Protein AF-A0A0Q8ET65-F1 (afdb_monomer)

Solvent-accessible surface area (backbone atoms only — not comparable to full-atom values): 7989 Å² total; per-residue (Å²): 131,63,70,66,62,54,52,50,52,54,54,52,53,51,48,54,58,52,60,72,66,54,76,88,69,81,66,93,49,72,58,62,52,52,21,48,53,27,39,50,53,16,49,50,34,49,52,47,29,53,54,29,45,76,74,66,40,48,69,67,20,55,25,35,53,39,55,21,50,42,24,40,48,46,17,52,21,46,72,73,52,53,52,73,71,59,50,54,35,38,74,71,68,76,39,79,80,71,55,62,71,57,37,41,59,46,39,64,73,56,78,95,46,73,73,55,53,52,56,54,60,47,39,86,73,52,47,79,80,52,42,50,62,73,33,84,30,74,68,63,75,112

Nearest PDB structures (foldseek):
  8hj5-assembly1_F  TM=4.181E-01  e=8.748E+00  Escherichia coli

Secondary structure (DSSP, 8-state):
--HHHHHHHHHHHHHHHHHHHS-SSPPS-HHHHHHHHHHHHHHHHHHHHHHHHHTT-HHHHHHTHHHHHHHHHHHHHHHHT--HHHHHHHHTTSSPPPPHHHHHHHHTT--S-HHHHHHHHHHHHHGGGS-TTTTT-GGG--

Radius of gyration: 16.17 Å; Cα contacts (8 Å, |Δi|>4): 132; chains: 1; bounding box: 44×31×46 Å

Structure (mmCIF, N/CA/C/O backbone):
data_AF-A0A0Q8ET65-F1
#
_entry.id   AF-A0A0Q8ET65-F1
#
loop_
_atom_site.group_PDB
_atom_site.id
_atom_site.type_symbol
_atom_site.label_atom_id
_atom_site.label_alt_id
_atom_site.label_comp_id
_atom_site.label_asym_id
_atom_site.label_entity_id
_atom_site.label_seq_id
_atom_site.pdbx_PDB_ins_code
_atom_site.Cartn_x
_atom_site.Cartn_y
_atom_site.Cartn_z
_atom_site.occupancy
_atom_site.B_iso_or_equiv
_atom_site.auth_seq_id
_atom_site.auth_comp_id
_atom_site.auth_asym_id
_atom_site.auth_atom_id
_atom_site.pdbx_PDB_model_num
ATOM 1 N N . MET A 1 1 ? 3.976 -16.215 -29.098 1.00 53.78 1 MET A N 1
ATOM 2 C CA . MET A 1 1 ? 3.808 -14.977 -28.307 1.00 53.78 1 MET A CA 1
ATOM 3 C C . MET A 1 1 ? 4.465 -15.233 -26.957 1.00 53.78 1 MET A C 1
ATOM 5 O O . MET A 1 1 ? 4.217 -16.297 -26.404 1.00 53.78 1 MET A O 1
ATOM 9 N N . ASP A 1 2 ? 5.358 -14.358 -26.494 1.00 60.53 2 ASP A N 1
ATOM 10 C CA . ASP A 1 2 ? 6.108 -14.555 -25.242 1.00 60.53 2 ASP A CA 1
ATOM 11 C C . ASP A 1 2 ? 5.141 -14.621 -24.031 1.00 60.53 2 ASP A C 1
ATOM 13 O O . ASP A 1 2 ? 4.324 -13.707 -23.865 1.00 60.53 2 ASP A O 1
ATOM 17 N N . PRO A 1 3 ? 5.187 -15.680 -23.195 1.00 57.81 3 PRO A N 1
ATOM 18 C CA . PRO A 1 3 ? 4.340 -15.816 -22.008 1.00 57.81 3 PRO A CA 1
ATOM 19 C C . PRO A 1 3 ? 4.432 -14.633 -21.034 1.00 57.81 3 PRO A C 1
ATOM 21 O O . PRO A 1 3 ? 3.453 -14.320 -20.354 1.00 57.81 3 PRO A O 1
ATOM 24 N N . SER A 1 4 ? 5.586 -13.965 -20.961 1.00 59.41 4 SER A N 1
ATOM 25 C CA . SER A 1 4 ? 5.804 -12.800 -20.097 1.00 59.41 4 SER A CA 1
ATOM 26 C C . SER A 1 4 ? 5.026 -11.572 -20.586 1.00 59.41 4 SER A C 1
ATOM 28 O O . SER A 1 4 ? 4.361 -10.899 -19.796 1.00 59.41 4 SER A O 1
ATOM 30 N N . ALA A 1 5 ? 4.997 -11.349 -21.902 1.00 60.53 5 ALA A N 1
ATOM 31 C CA . ALA A 1 5 ? 4.254 -10.264 -22.534 1.00 60.53 5 ALA A CA 1
ATOM 32 C C . ALA A 1 5 ? 2.730 -10.429 -22.382 1.00 60.53 5 ALA A C 1
ATOM 34 O O . ALA A 1 5 ? 2.008 -9.445 -22.217 1.00 60.53 5 ALA A O 1
ATOM 35 N N . LEU A 1 6 ? 2.235 -11.672 -22.386 1.00 60.50 6 LEU A N 1
ATOM 36 C CA . LEU A 1 6 ? 0.830 -11.998 -22.102 1.00 60.50 6 LEU A CA 1
ATOM 37 C C . LEU A 1 6 ? 0.442 -11.676 -20.650 1.00 60.50 6 LEU A C 1
ATOM 39 O O . LEU A 1 6 ? -0.600 -11.064 -20.418 1.00 60.50 6 LEU A O 1
ATOM 43 N N . ARG A 1 7 ? 1.300 -12.019 -19.679 1.00 67.69 7 ARG A N 1
ATOM 44 C CA . ARG A 1 7 ? 1.072 -11.711 -18.254 1.00 67.69 7 ARG A CA 1
ATOM 45 C C . ARG A 1 7 ? 1.116 -10.209 -17.967 1.00 67.69 7 ARG A C 1
ATOM 47 O O . ARG A 1 7 ? 0.313 -9.726 -17.174 1.00 67.69 7 ARG A O 1
ATOM 54 N N . GLY A 1 8 ? 1.999 -9.469 -18.640 1.00 65.31 8 GLY A N 1
ATOM 55 C CA . GLY A 1 8 ? 2.066 -8.008 -18.543 1.00 65.31 8 GLY A CA 1
ATOM 56 C C . GLY A 1 8 ? 0.766 -7.331 -18.984 1.00 65.31 8 GLY A C 1
ATOM 57 O O . GLY A 1 8 ? 0.209 -6.532 -18.236 1.00 65.31 8 GLY A O 1
ATOM 58 N N . LYS A 1 9 ? 0.222 -7.717 -20.147 1.00 68.81 9 LYS A N 1
ATOM 59 C CA . LYS A 1 9 ? -1.058 -7.179 -20.646 1.00 68.81 9 LYS A CA 1
ATOM 60 C C . LYS A 1 9 ? -2.227 -7.483 -19.712 1.00 68.81 9 LYS A C 1
ATOM 62 O O . LYS A 1 9 ? -2.979 -6.576 -19.367 1.00 68.81 9 LYS A O 1
ATOM 67 N N . GLN A 1 10 ? -2.331 -8.727 -19.243 1.00 74.00 10 GLN A N 1
ATOM 68 C CA . GLN A 1 10 ? -3.376 -9.134 -18.301 1.00 74.00 10 GLN A CA 1
ATOM 69 C C . GLN A 1 10 ? -3.307 -8.335 -16.987 1.00 74.00 10 GLN A C 1
ATOM 71 O O . GLN A 1 10 ? -4.334 -7.932 -16.442 1.00 74.00 10 GLN A O 1
ATOM 76 N N . SER A 1 11 ? -2.095 -8.068 -16.498 1.00 71.94 11 SER A N 1
ATOM 77 C CA . SER A 1 11 ? -1.846 -7.263 -15.299 1.00 71.94 11 SER A CA 1
ATOM 78 C C . SER A 1 11 ? -2.313 -5.809 -15.460 1.00 71.94 11 SER A C 1
ATOM 80 O O . SER A 1 11 ? -2.940 -5.247 -14.557 1.00 71.94 11 SER A O 1
ATOM 82 N N . THR A 1 12 ? -2.066 -5.198 -16.622 1.00 71.50 12 THR A N 1
ATOM 83 C CA . THR A 1 12 ? -2.540 -3.844 -16.946 1.00 71.50 12 THR A CA 1
ATOM 84 C C . THR A 1 12 ? -4.065 -3.789 -17.073 1.00 71.50 12 THR A C 1
ATOM 86 O O . THR A 1 12 ? -4.699 -2.889 -16.522 1.00 71.50 12 THR A O 1
ATOM 89 N N . GLU A 1 13 ? -4.678 -4.767 -17.742 1.00 74.06 13 GLU A N 1
ATOM 90 C CA . GLU A 1 13 ? -6.138 -4.857 -17.889 1.00 74.06 13 GLU A CA 1
ATOM 91 C C . GLU A 1 13 ? -6.844 -4.987 -16.533 1.00 74.06 13 GLU A C 1
ATOM 93 O O . GLU A 1 13 ? -7.847 -4.312 -16.281 1.00 74.06 13 GLU A O 1
ATOM 98 N N . GLN A 1 14 ? -6.296 -5.797 -15.623 1.00 72.75 14 GLN A N 1
ATOM 99 C CA . GLN A 1 14 ? -6.802 -5.923 -14.255 1.00 72.75 1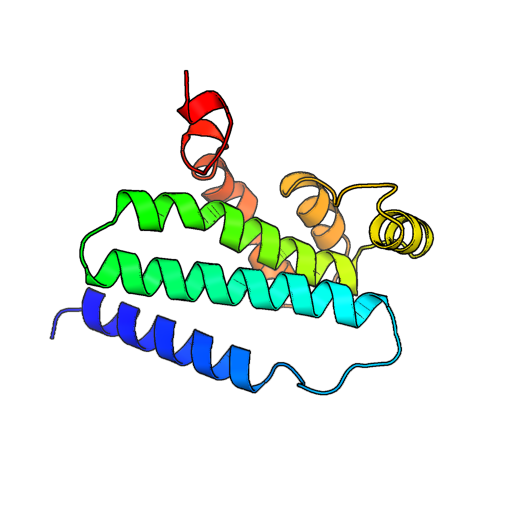4 GLN A CA 1
ATOM 100 C C . GLN A 1 14 ? -6.735 -4.596 -13.496 1.00 72.75 14 GLN A C 1
ATOM 102 O O . GLN A 1 14 ? -7.713 -4.219 -12.850 1.00 72.75 14 GLN A O 1
ATOM 107 N N . ALA A 1 15 ? -5.625 -3.863 -13.607 1.00 66.88 15 ALA A N 1
ATOM 108 C CA . ALA A 1 15 ? -5.465 -2.569 -12.952 1.00 66.88 15 ALA A CA 1
ATOM 109 C C . ALA A 1 15 ? -6.516 -1.560 -13.426 1.00 66.88 15 ALA A C 1
ATOM 111 O O . ALA A 1 15 ? -7.211 -0.970 -12.600 1.00 66.88 15 ALA A O 1
ATOM 112 N N . ILE A 1 16 ? -6.705 -1.436 -14.745 1.00 70.81 16 ILE A N 1
ATOM 113 C CA . ILE A 1 16 ? -7.727 -0.570 -15.353 1.00 70.81 16 ILE A CA 1
ATOM 114 C C . ILE A 1 16 ? -9.123 -0.960 -14.855 1.00 70.81 16 ILE A C 1
ATOM 116 O O . ILE A 1 16 ? -9.911 -0.104 -14.444 1.00 70.81 16 ILE A O 1
ATOM 120 N N . ALA A 1 17 ? -9.427 -2.259 -14.844 1.00 72.44 17 ALA A N 1
ATOM 121 C CA . ALA A 1 17 ? -10.730 -2.766 -14.438 1.00 72.44 17 ALA A CA 1
ATOM 122 C C . ALA A 1 17 ? -11.016 -2.561 -12.940 1.00 72.44 17 ALA A C 1
ATOM 124 O O . ALA A 1 17 ? -12.176 -2.401 -12.557 1.00 72.44 17 ALA A O 1
ATOM 125 N N . ILE A 1 18 ? -9.997 -2.576 -12.077 1.00 69.88 18 ILE A N 1
ATOM 126 C CA . ILE A 1 18 ? -10.145 -2.239 -10.654 1.00 69.88 18 ILE A CA 1
ATOM 127 C C . ILE A 1 18 ? -10.324 -0.727 -10.506 1.00 69.88 18 ILE A C 1
ATOM 129 O O . ILE A 1 18 ? -11.255 -0.294 -9.830 1.00 69.88 18 ILE A O 1
ATOM 133 N N . HIS A 1 19 ? -9.514 0.074 -11.200 1.00 66.44 19 HIS A N 1
ATOM 134 C CA . HIS A 1 19 ? -9.588 1.535 -11.161 1.00 66.44 19 HIS A CA 1
ATOM 135 C C . HIS A 1 19 ? -10.965 2.065 -11.579 1.00 66.44 19 HIS A C 1
ATOM 137 O O . HIS A 1 19 ? -11.480 3.007 -10.979 1.00 66.44 19 HIS A O 1
ATOM 143 N N . ALA A 1 20 ? -11.590 1.430 -12.575 1.00 66.81 20 ALA A N 1
ATOM 144 C CA . ALA A 1 20 ? -12.934 1.758 -13.044 1.00 66.81 20 ALA A CA 1
ATOM 145 C C . ALA A 1 20 ? -14.042 1.434 -12.025 1.00 66.81 20 ALA A C 1
ATOM 147 O O . ALA A 1 20 ? -15.106 2.048 -12.065 1.00 66.81 20 ALA A O 1
ATOM 148 N N . ARG A 1 21 ? -13.804 0.480 -11.115 1.00 67.31 21 ARG A N 1
ATOM 149 C CA . ARG A 1 21 ? -14.756 0.063 -10.072 1.00 67.31 21 ARG A CA 1
ATOM 150 C C . ARG A 1 21 ? -14.643 0.878 -8.791 1.00 67.31 21 ARG A C 1
ATOM 152 O O . ARG A 1 21 ? -15.529 0.785 -7.947 1.00 67.31 21 ARG A O 1
ATOM 159 N N . VAL A 1 22 ? -13.583 1.668 -8.634 1.00 63.28 22 VAL A N 1
ATOM 160 C CA . VAL A 1 22 ? -13.441 2.582 -7.502 1.00 63.28 22 VAL A CA 1
ATOM 161 C C . VAL A 1 22 ? -14.441 3.737 -7.683 1.00 63.28 22 VAL A C 1
ATOM 163 O O . VAL A 1 22 ? -14.310 4.502 -8.644 1.00 63.28 22 VAL A O 1
ATOM 166 N N . PRO A 1 23 ? -15.442 3.897 -6.793 1.00 57.88 23 PRO A N 1
ATOM 167 C CA . PRO A 1 23 ? -16.443 4.952 -6.922 1.00 57.88 23 PRO A CA 1
ATOM 168 C C . PRO A 1 23 ? -15.790 6.339 -6.964 1.00 57.88 23 PRO A C 1
ATOM 170 O O . PRO A 1 23 ? -14.917 6.653 -6.151 1.00 57.88 23 PRO A O 1
ATOM 173 N N . ARG A 1 24 ? -16.216 7.175 -7.922 1.00 57.31 24 ARG A N 1
ATOM 174 C CA . ARG A 1 24 ? -15.690 8.542 -8.108 1.00 57.31 24 ARG A CA 1
ATOM 175 C C . ARG A 1 24 ? -16.286 9.560 -7.132 1.00 57.31 24 ARG A C 1
ATOM 177 O O . ARG A 1 24 ? -15.662 10.586 -6.888 1.00 57.31 24 ARG A O 1
ATOM 184 N N . GLN A 1 25 ? -17.477 9.290 -6.596 1.00 53.19 25 GLN A N 1
ATOM 185 C CA . GLN A 1 25 ? -18.161 10.171 -5.648 1.00 53.19 25 GLN A CA 1
ATOM 186 C C . GLN A 1 25 ? -17.719 9.883 -4.210 1.00 53.19 25 GLN A C 1
ATOM 188 O O . GLN A 1 25 ? -17.558 8.724 -3.828 1.00 53.19 25 GLN A O 1
ATOM 193 N N . GLU A 1 26 ? -17.505 10.943 -3.426 1.00 50.69 26 GLU A N 1
ATOM 194 C CA . GLU A 1 26 ? -17.067 10.846 -2.035 1.00 50.69 26 GLU A CA 1
ATOM 195 C C . GLU A 1 26 ? -18.193 10.310 -1.140 1.00 50.69 26 GLU A C 1
ATOM 197 O O . GLU A 1 26 ? -19.229 10.962 -0.999 1.00 50.69 26 GLU A O 1
ATOM 202 N N . PRO A 1 27 ? -18.012 9.163 -0.465 1.00 51.19 27 PRO A N 1
ATOM 203 C CA . PRO A 1 27 ? -18.819 8.871 0.705 1.00 51.19 27 PRO A CA 1
ATOM 204 C C . PRO A 1 27 ? -18.492 9.927 1.767 1.00 51.19 27 PRO A C 1
ATOM 206 O O . PRO A 1 27 ? -17.318 10.189 2.031 1.00 51.19 27 PRO A O 1
ATOM 209 N N . ALA A 1 28 ? -19.508 10.477 2.432 1.00 53.53 28 ALA A N 1
ATOM 210 C CA . ALA A 1 28 ? -19.345 11.457 3.515 1.00 53.53 28 ALA A CA 1
ATOM 211 C C . ALA A 1 28 ? -18.502 10.943 4.710 1.00 53.53 28 ALA A C 1
ATOM 213 O O . ALA A 1 28 ? -18.131 11.706 5.599 1.00 53.53 28 ALA A O 1
ATOM 214 N N . LEU A 1 29 ? -18.193 9.641 4.745 1.00 58.53 29 LEU A N 1
ATOM 215 C CA . LEU A 1 29 ? -17.465 8.976 5.818 1.00 58.53 29 LEU A CA 1
ATOM 216 C C . LEU A 1 29 ? -15.951 8.978 5.567 1.00 58.53 29 LEU A C 1
ATOM 218 O O . LEU A 1 29 ? -15.415 8.296 4.690 1.00 58.53 29 LEU A O 1
ATOM 222 N N . SER A 1 30 ? -15.274 9.703 6.448 1.00 75.81 30 SER A N 1
ATOM 223 C CA . SER A 1 30 ? -13.833 9.922 6.570 1.00 75.81 30 SER A CA 1
ATOM 224 C C . SER A 1 30 ? -12.955 8.663 6.337 1.00 75.81 30 SER A C 1
ATOM 226 O O . SER A 1 30 ? -11.936 8.734 5.644 1.00 75.81 30 SER A O 1
ATOM 228 N N . ARG A 1 31 ? -13.409 7.48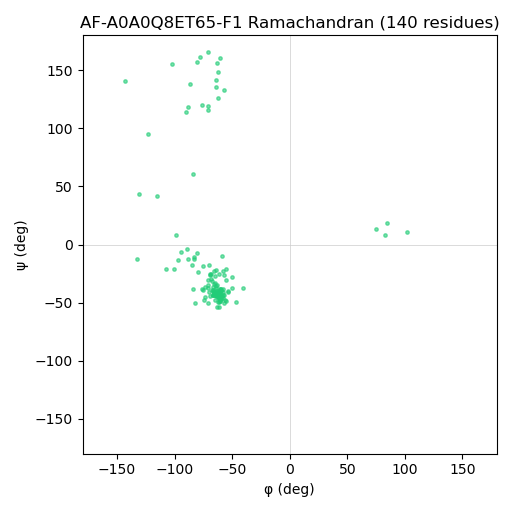3 6.798 1.00 88.00 31 ARG A N 1
ATOM 229 C CA . ARG A 1 31 ? -12.749 6.166 6.647 1.00 88.00 31 ARG A CA 1
ATOM 230 C C . ARG A 1 31 ? -12.602 5.702 5.199 1.00 88.00 31 ARG A C 1
ATOM 232 O O . ARG A 1 31 ? -11.509 5.334 4.772 1.00 88.00 31 ARG A O 1
ATOM 239 N N . HIS A 1 32 ? -13.704 5.677 4.450 1.00 84.06 32 HIS A N 1
ATOM 240 C CA . HIS A 1 32 ? -13.712 5.134 3.089 1.00 84.06 32 HIS A CA 1
ATOM 241 C C . HIS A 1 32 ? -12.913 6.018 2.136 1.00 84.06 32 HIS A C 1
ATOM 243 O O . HIS A 1 32 ? -12.292 5.510 1.205 1.00 84.06 32 HIS A O 1
ATOM 249 N N . ARG A 1 33 ? -12.866 7.328 2.404 1.00 84.06 33 ARG A N 1
ATOM 250 C CA . ARG A 1 33 ? -12.013 8.257 1.664 1.00 84.06 33 ARG A CA 1
ATOM 251 C C . ARG A 1 33 ? -10.535 7.907 1.825 1.00 84.06 33 ARG A C 1
ATOM 253 O O . ARG A 1 33 ? -9.848 7.772 0.820 1.00 84.06 33 ARG A O 1
ATOM 260 N N . LEU A 1 34 ? -10.069 7.696 3.058 1.00 87.56 34 LEU A N 1
ATOM 261 C CA . LEU A 1 34 ? -8.670 7.342 3.315 1.00 87.56 34 LEU A CA 1
ATOM 262 C C . LEU A 1 34 ? -8.303 5.978 2.707 1.00 87.56 34 LEU A C 1
ATOM 264 O O . LEU A 1 34 ? -7.274 5.856 2.046 1.00 87.56 34 LEU A O 1
ATOM 268 N N . ALA A 1 35 ? -9.177 4.975 2.853 1.00 90.00 35 ALA A N 1
ATOM 269 C CA . ALA A 1 35 ? -8.978 3.663 2.235 1.00 90.00 35 ALA A CA 1
ATOM 270 C C . ALA A 1 35 ? -8.894 3.744 0.703 1.00 90.00 35 ALA A C 1
ATOM 272 O O . ALA A 1 35 ? -8.068 3.073 0.089 1.00 90.00 35 ALA A O 1
ATOM 273 N N . ARG A 1 36 ? -9.725 4.589 0.080 1.00 86.88 36 ARG A N 1
ATOM 274 C CA . ARG A 1 36 ? -9.716 4.813 -1.369 1.00 86.88 36 ARG A CA 1
ATOM 275 C C . ARG A 1 36 ? -8.420 5.466 -1.837 1.00 86.88 36 ARG A C 1
ATOM 277 O O . ARG A 1 36 ? -7.896 5.048 -2.861 1.00 86.88 36 ARG A O 1
ATOM 284 N N . SER A 1 37 ? -7.895 6.442 -1.096 1.00 89.31 37 SER A N 1
ATOM 285 C CA . SER A 1 37 ? -6.596 7.052 -1.406 1.00 89.3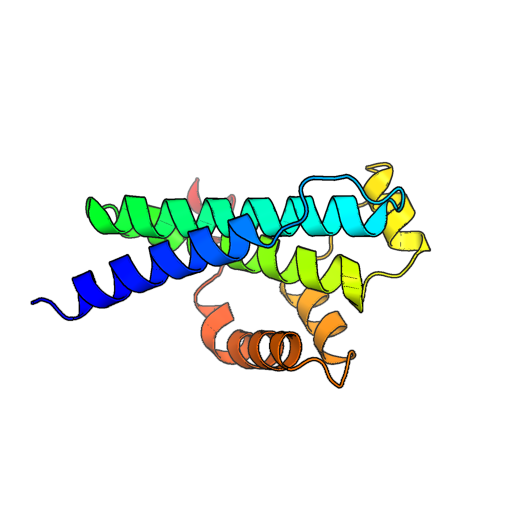1 37 SER A CA 1
ATOM 286 C C . SER A 1 37 ? -5.459 6.032 -1.330 1.00 89.31 37 SER A C 1
ATOM 288 O O . SER A 1 37 ? -4.645 5.963 -2.246 1.00 89.31 37 SER A O 1
ATOM 290 N N . ALA A 1 38 ? -5.441 5.185 -0.296 1.00 91.50 38 ALA A N 1
ATOM 291 C CA . ALA A 1 38 ? -4.457 4.109 -0.180 1.00 91.50 38 ALA A CA 1
ATOM 292 C C . ALA A 1 38 ? -4.572 3.092 -1.334 1.00 91.50 38 ALA A C 1
ATOM 294 O O . ALA A 1 38 ? -3.565 2.689 -1.911 1.00 91.50 38 ALA A O 1
ATOM 295 N N . LEU A 1 39 ? -5.795 2.725 -1.732 1.00 89.56 39 LEU A N 1
ATOM 296 C CA . LEU A 1 39 ? -6.013 1.823 -2.865 1.00 89.56 39 LEU A CA 1
ATOM 297 C C . LEU A 1 39 ? -5.594 2.453 -4.201 1.00 89.56 39 LEU A C 1
ATOM 299 O O . LEU A 1 39 ? -5.007 1.771 -5.035 1.00 89.56 39 LEU A O 1
ATOM 303 N N . ALA A 1 40 ? -5.875 3.741 -4.409 1.00 88.88 40 ALA A N 1
ATOM 304 C CA . ALA A 1 40 ? -5.441 4.465 -5.602 1.00 88.88 40 ALA A CA 1
ATOM 305 C C . ALA A 1 40 ? -3.909 4.482 -5.715 1.00 88.88 40 ALA A C 1
ATOM 307 O O . ALA A 1 40 ? -3.380 4.169 -6.778 1.00 88.88 40 ALA A O 1
ATOM 308 N N . LEU A 1 41 ? -3.206 4.731 -4.606 1.00 89.81 41 LEU A N 1
ATOM 309 C CA . LEU A 1 41 ? -1.745 4.676 -4.559 1.00 89.81 41 LEU A CA 1
ATOM 310 C C . LEU A 1 41 ? -1.211 3.274 -4.901 1.00 89.81 41 LEU A C 1
ATOM 312 O O . LEU A 1 41 ? -0.260 3.136 -5.668 1.00 89.81 41 LEU A O 1
ATOM 316 N N . ALA A 1 42 ? -1.861 2.217 -4.400 1.00 89.88 42 ALA A N 1
ATOM 317 C CA . ALA A 1 42 ? -1.518 0.845 -4.770 1.00 89.88 42 ALA A CA 1
ATOM 318 C C . ALA A 1 42 ? -1.674 0.612 -6.286 1.00 89.88 42 ALA A C 1
ATOM 320 O O . ALA A 1 42 ? -0.778 0.072 -6.932 1.00 89.88 42 ALA A O 1
ATOM 321 N N . LEU A 1 43 ? -2.778 1.060 -6.891 1.00 88.56 43 LEU A N 1
ATOM 322 C CA . LEU A 1 43 ? -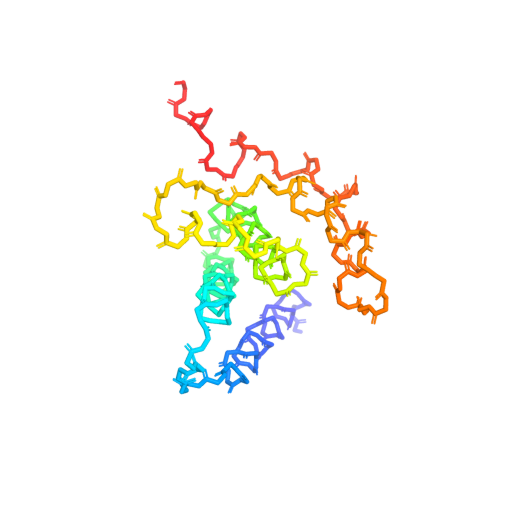2.998 0.925 -8.336 1.00 88.56 43 LEU A CA 1
ATOM 323 C C . LEU A 1 43 ? -1.980 1.719 -9.169 1.00 88.56 43 LEU A C 1
ATOM 325 O O . LEU A 1 43 ? -1.556 1.252 -10.229 1.00 88.56 43 LEU A O 1
ATOM 329 N N . GLU A 1 44 ? -1.559 2.888 -8.694 1.00 90.75 44 GLU A N 1
ATOM 330 C CA . GLU A 1 44 ? -0.532 3.704 -9.341 1.00 90.75 44 GLU A CA 1
ATOM 331 C C . GLU A 1 44 ? 0.845 3.025 -9.299 1.00 90.75 44 GLU A C 1
ATOM 333 O O . GLU A 1 44 ? 1.527 2.940 -10.327 1.00 90.75 44 GLU A O 1
ATOM 338 N N . HIS A 1 45 ? 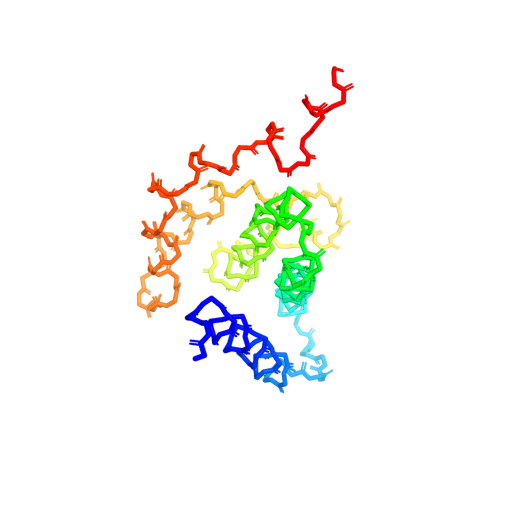1.227 2.446 -8.155 1.00 91.62 45 HIS A N 1
ATOM 339 C CA . HIS A 1 45 ? 2.443 1.638 -8.045 1.00 91.62 45 HIS A CA 1
ATOM 340 C C . HIS A 1 45 ? 2.404 0.425 -8.972 1.00 91.62 45 HIS A C 1
ATOM 342 O O . HIS A 1 45 ? 3.369 0.178 -9.690 1.00 91.62 45 HIS A O 1
ATOM 348 N N . HIS A 1 46 ? 1.282 -0.295 -9.026 1.00 89.88 46 HIS A N 1
ATOM 349 C CA . HIS A 1 46 ? 1.108 -1.426 -9.940 1.00 89.88 46 HIS A CA 1
ATOM 350 C C . HIS A 1 46 ? 1.256 -1.011 -11.407 1.00 89.88 46 HIS A C 1
ATOM 352 O O . HIS A 1 46 ? 2.001 -1.632 -12.165 1.00 89.88 46 HIS A O 1
ATOM 358 N N . THR A 1 47 ? 0.601 0.080 -11.803 1.00 89.06 47 THR A N 1
ATOM 359 C CA . THR A 1 47 ? 0.715 0.632 -13.161 1.00 89.06 47 THR A CA 1
ATOM 360 C C . THR A 1 47 ? 2.169 0.985 -13.476 1.00 89.06 47 THR A C 1
ATOM 362 O O . THR A 1 47 ? 2.692 0.608 -14.525 1.00 89.06 47 THR A O 1
ATOM 365 N N . SER A 1 48 ? 2.866 1.618 -12.536 1.00 92.06 48 SER A N 1
ATOM 366 C CA . SER A 1 48 ? 4.280 1.975 -12.672 1.00 92.06 48 SER A CA 1
ATOM 367 C C . SER A 1 48 ? 5.184 0.746 -12.796 1.00 92.06 48 SER A C 1
ATOM 369 O O . SER A 1 48 ? 6.047 0.722 -13.669 1.00 92.06 48 SER A O 1
ATOM 371 N N . ILE A 1 49 ? 4.948 -0.309 -12.007 1.00 90.00 49 ILE A N 1
ATOM 372 C CA . ILE A 1 49 ? 5.652 -1.597 -12.113 1.00 90.00 49 ILE A CA 1
ATOM 373 C C . ILE A 1 49 ? 5.503 -2.168 -13.523 1.00 90.00 49 ILE A C 1
ATOM 375 O O . ILE A 1 49 ? 6.501 -2.562 -14.131 1.00 90.00 49 ILE A O 1
ATOM 379 N N . THR A 1 50 ? 4.280 -2.191 -14.066 1.00 89.31 50 THR A N 1
ATOM 380 C CA . THR A 1 50 ? 4.039 -2.720 -15.418 1.00 89.31 50 THR A CA 1
ATOM 381 C C . THR A 1 50 ? 4.743 -1.894 -16.494 1.00 89.31 50 THR A C 1
ATOM 383 O O . THR A 1 50 ? 5.403 -2.465 -17.361 1.00 89.31 50 THR A O 1
ATOM 386 N N . THR A 1 51 ? 4.689 -0.564 -16.396 1.00 89.94 51 THR A N 1
ATOM 387 C CA . THR A 1 51 ? 5.337 0.354 -17.343 1.00 89.94 51 THR A CA 1
ATOM 388 C C . THR A 1 51 ? 6.858 0.233 -17.298 1.00 89.94 51 THR A C 1
ATOM 390 O O . THR A 1 51 ? 7.492 0.082 -18.339 1.00 89.94 51 THR A O 1
ATOM 393 N N . LEU A 1 52 ? 7.454 0.241 -16.102 1.00 91.50 52 LEU A N 1
ATOM 394 C CA . LEU A 1 52 ? 8.901 0.111 -15.912 1.00 91.50 52 LEU A CA 1
ATOM 395 C C . LEU A 1 52 ? 9.411 -1.247 -16.396 1.00 91.50 52 LEU A C 1
ATOM 397 O O . LEU A 1 52 ? 10.446 -1.316 -17.056 1.00 91.50 52 LEU A O 1
ATOM 401 N N . SER A 1 53 ? 8.659 -2.316 -16.135 1.00 90.88 53 SER A N 1
ATOM 402 C CA . SER A 1 53 ? 8.997 -3.655 -16.625 1.00 90.88 53 SER A CA 1
ATOM 403 C C . SER A 1 53 ? 8.958 -3.728 -18.153 1.00 90.88 53 SER A C 1
ATOM 405 O O . SER A 1 53 ? 9.842 -4.332 -18.753 1.00 90.88 53 SER A O 1
ATOM 407 N N . ALA A 1 54 ? 7.979 -3.080 -18.796 1.00 87.88 54 ALA A N 1
ATOM 408 C CA . ALA A 1 54 ? 7.843 -3.073 -20.254 1.00 87.88 54 ALA A CA 1
ATOM 409 C C . ALA A 1 54 ? 9.009 -2.375 -20.975 1.00 87.88 54 ALA A C 1
ATOM 411 O O . ALA A 1 54 ? 9.311 -2.721 -22.115 1.00 87.88 54 ALA A O 1
ATOM 412 N N . VAL A 1 55 ? 9.678 -1.425 -20.314 1.00 93.62 55 VAL A N 1
ATOM 413 C CA . VAL A 1 55 ? 10.859 -0.723 -20.850 1.00 93.62 55 VAL A CA 1
ATOM 414 C C . VAL A 1 55 ? 12.191 -1.288 -20.334 1.00 93.62 55 VAL A C 1
ATOM 416 O O . VAL A 1 55 ? 13.238 -0.703 -20.589 1.00 93.62 55 VAL A O 1
ATOM 419 N N . GLY A 1 56 ? 12.175 -2.419 -19.618 1.00 90.81 56 GLY A N 1
ATOM 420 C CA . GLY A 1 56 ? 13.382 -3.098 -19.128 1.00 90.81 56 GLY A CA 1
ATOM 421 C C . GLY A 1 56 ? 13.977 -2.541 -17.827 1.00 90.81 56 GLY A C 1
ATOM 422 O O . GLY A 1 56 ? 15.045 -2.983 -17.406 1.00 90.81 56 GLY A O 1
ATOM 423 N N . ASN A 1 57 ? 13.292 -1.620 -17.143 1.00 93.44 57 ASN A N 1
ATOM 424 C CA . ASN A 1 57 ? 13.737 -1.021 -15.878 1.00 93.44 57 ASN A CA 1
ATOM 425 C C . ASN A 1 57 ? 13.361 -1.898 -14.669 1.00 93.44 57 ASN A C 1
ATOM 427 O O . ASN A 1 57 ? 12.621 -1.481 -13.774 1.00 93.44 57 ASN A O 1
ATOM 431 N N . TYR A 1 58 ? 13.867 -3.132 -14.637 1.00 88.00 58 TYR A N 1
ATOM 432 C CA . TYR A 1 58 ? 13.446 -4.147 -13.664 1.00 88.00 58 TYR A CA 1
ATOM 433 C C . TYR A 1 58 ? 13.773 -3.794 -12.212 1.00 88.00 58 TYR A C 1
ATOM 435 O O . TYR A 1 58 ? 12.953 -4.053 -11.339 1.00 88.00 58 TYR A O 1
ATOM 443 N N . SER A 1 59 ? 14.919 -3.166 -11.936 1.00 85.88 59 SER A N 1
ATOM 444 C CA . SER A 1 59 ? 15.283 -2.774 -10.565 1.00 85.88 59 SER A CA 1
ATOM 445 C C . SER A 1 59 ? 14.345 -1.700 -10.011 1.00 85.88 59 SER A C 1
ATOM 447 O O . SER A 1 59 ? 13.904 -1.789 -8.868 1.00 85.88 59 SER A O 1
ATOM 449 N N . SER A 1 60 ? 13.980 -0.714 -10.836 1.00 88.31 60 SER A N 1
ATOM 450 C CA . SER A 1 60 ? 13.007 0.319 -10.463 1.00 88.31 60 SER A CA 1
ATOM 451 C C . SER A 1 60 ? 11.608 -0.267 -10.285 1.00 88.31 60 SER A C 1
ATOM 453 O O . SER A 1 60 ? 10.905 0.104 -9.351 1.00 88.31 60 SER A O 1
ATOM 455 N N . ALA A 1 61 ? 11.212 -1.212 -11.145 1.00 88.25 61 ALA A N 1
ATOM 456 C CA . ALA A 1 61 ? 9.958 -1.940 -10.982 1.00 88.25 61 ALA A CA 1
ATOM 457 C C . ALA A 1 61 ? 9.949 -2.757 -9.678 1.00 88.25 61 ALA A C 1
ATOM 459 O O . ALA A 1 61 ? 8.985 -2.694 -8.920 1.00 88.25 61 ALA A O 1
ATOM 460 N N . ALA A 1 62 ? 11.036 -3.472 -9.376 1.00 85.81 62 ALA A N 1
ATOM 461 C CA . ALA A 1 62 ? 11.170 -4.256 -8.154 1.00 85.81 62 ALA A CA 1
ATOM 462 C C . ALA A 1 62 ? 11.054 -3.373 -6.905 1.00 85.81 62 ALA A C 1
ATOM 464 O O . ALA A 1 62 ? 10.285 -3.706 -6.010 1.00 85.81 62 ALA A O 1
ATOM 465 N N . ALA A 1 63 ? 11.704 -2.204 -6.882 1.00 86.12 63 ALA A N 1
ATOM 466 C CA . ALA A 1 63 ? 11.647 -1.275 -5.752 1.00 86.12 63 ALA A CA 1
ATOM 467 C C . ALA A 1 63 ? 10.215 -0.831 -5.381 1.00 86.12 63 ALA A C 1
ATOM 469 O O . ALA A 1 63 ? 9.951 -0.529 -4.219 1.00 86.12 63 ALA A O 1
ATOM 470 N N . LEU A 1 64 ? 9.273 -0.840 -6.332 1.00 89.44 64 LEU A N 1
ATOM 471 C CA . LEU A 1 64 ? 7.871 -0.470 -6.107 1.00 89.44 64 LEU A CA 1
ATOM 472 C C . LEU A 1 64 ? 7.001 -1.601 -5.534 1.00 89.44 64 LEU A C 1
ATOM 474 O O . LEU A 1 64 ? 5.879 -1.335 -5.100 1.00 89.44 64 LEU A O 1
ATOM 478 N N . LEU A 1 65 ? 7.491 -2.845 -5.487 1.00 85.88 65 LEU A N 1
ATOM 479 C CA . LEU A 1 65 ? 6.717 -3.987 -4.981 1.00 85.88 65 LEU A CA 1
ATOM 480 C C . LEU A 1 65 ? 6.320 -3.820 -3.509 1.00 85.88 65 LEU A C 1
ATOM 482 O O . LEU A 1 65 ? 5.188 -4.128 -3.133 1.00 85.88 65 LEU A O 1
ATOM 486 N N . ARG A 1 66 ? 7.220 -3.290 -2.671 1.00 85.94 66 ARG A N 1
ATOM 487 C CA . ARG A 1 66 ? 6.918 -3.044 -1.256 1.00 85.94 66 ARG A CA 1
ATOM 488 C C . ARG A 1 66 ? 5.925 -1.886 -1.068 1.00 85.94 66 ARG A C 1
ATOM 490 O O . ARG A 1 66 ? 4.923 -2.134 -0.396 1.00 85.94 66 ARG A O 1
ATOM 497 N N . PRO A 1 67 ? 6.113 -0.690 -1.667 1.00 88.88 67 PRO A N 1
ATOM 498 C CA . PRO A 1 67 ? 5.102 0.371 -1.634 1.00 88.88 67 PRO A CA 1
ATOM 499 C C . PRO A 1 67 ? 3.717 -0.078 -2.117 1.00 88.88 67 PRO A C 1
ATOM 501 O O . PRO A 1 67 ? 2.713 0.240 -1.482 1.00 88.88 67 PRO A O 1
ATOM 504 N N . LEU A 1 68 ? 3.645 -0.883 -3.187 1.00 89.81 68 LEU A N 1
ATOM 505 C CA . LEU A 1 68 ? 2.396 -1.485 -3.667 1.00 89.81 68 LEU A CA 1
ATOM 506 C C . LEU A 1 68 ? 1.699 -2.290 -2.558 1.00 89.81 68 LEU A C 1
ATOM 508 O O . LEU A 1 68 ? 0.499 -2.132 -2.321 1.00 89.81 68 LEU A O 1
ATOM 512 N N . MET A 1 69 ? 2.451 -3.146 -1.866 1.00 85.25 69 MET A N 1
ATOM 513 C CA . MET A 1 69 ? 1.917 -3.989 -0.797 1.00 85.25 69 MET A CA 1
ATOM 514 C C . MET A 1 69 ? 1.560 -3.200 0.463 1.00 85.25 69 MET A C 1
ATOM 516 O O . MET A 1 69 ? 0.540 -3.493 1.083 1.00 85.25 69 MET A O 1
ATOM 520 N N . GLU A 1 70 ? 2.346 -2.187 0.824 1.00 88.75 70 GLU A N 1
ATOM 521 C CA . GLU A 1 70 ? 2.054 -1.259 1.921 1.00 88.75 70 GLU A CA 1
ATOM 522 C C . GLU A 1 70 ? 0.757 -0.488 1.677 1.00 88.75 70 GLU A C 1
ATOM 524 O O . GLU A 1 70 ? -0.132 -0.503 2.532 1.00 88.75 70 GLU A O 1
ATOM 529 N N . ALA A 1 71 ? 0.600 0.103 0.493 1.00 91.31 71 ALA A N 1
ATOM 530 C CA . ALA A 1 71 ? -0.598 0.839 0.108 1.00 91.31 71 ALA A CA 1
ATOM 531 C C . ALA A 1 71 ? -1.838 -0.072 0.052 1.00 91.31 71 ALA A C 1
ATOM 533 O O . ALA A 1 71 ? -2.890 0.264 0.605 1.00 91.31 71 ALA A O 1
ATOM 534 N N . GLY A 1 72 ? -1.701 -1.268 -0.532 1.00 88.44 72 GLY A N 1
ATOM 535 C CA . GLY A 1 72 ? -2.767 -2.267 -0.577 1.00 88.44 72 GLY A CA 1
ATOM 536 C C . GLY A 1 72 ? -3.198 -2.715 0.821 1.00 88.44 72 GLY A C 1
ATOM 537 O O . GLY A 1 72 ? -4.374 -2.610 1.170 1.00 88.44 72 GLY A O 1
ATOM 538 N N . ALA A 1 73 ? -2.253 -3.154 1.658 1.00 86.94 73 ALA A N 1
ATOM 539 C CA . ALA A 1 73 ? -2.534 -3.571 3.031 1.00 86.94 73 ALA A CA 1
ATOM 540 C C . ALA A 1 73 ? -3.155 -2.438 3.860 1.00 86.94 73 ALA A C 1
ATOM 542 O O . ALA A 1 73 ? -4.081 -2.692 4.628 1.00 86.94 73 ALA A O 1
ATOM 543 N N . CYS A 1 74 ? -2.699 -1.198 3.668 1.00 91.69 74 CYS A N 1
ATOM 544 C CA . CYS A 1 74 ? -3.262 -0.017 4.313 1.00 91.69 74 CYS A CA 1
ATOM 545 C C . CYS A 1 74 ? -4.737 0.180 3.949 1.00 91.69 74 CYS A C 1
ATOM 547 O O . CYS A 1 74 ? -5.565 0.338 4.847 1.00 91.69 74 CYS A O 1
ATOM 549 N N . ALA A 1 75 ? -5.101 0.073 2.666 1.00 90.44 75 ALA A N 1
ATOM 550 C CA . ALA A 1 75 ? -6.492 0.186 2.230 1.00 90.44 75 ALA A CA 1
ATOM 551 C C . ALA A 1 75 ? -7.402 -0.839 2.929 1.00 90.44 75 ALA A C 1
ATOM 553 O O . ALA A 1 75 ? -8.418 -0.463 3.518 1.00 90.44 75 ALA A O 1
ATOM 554 N N . PHE A 1 76 ? -7.017 -2.120 2.933 1.00 87.44 76 PHE A N 1
ATOM 555 C CA . PHE A 1 76 ? -7.780 -3.170 3.620 1.00 87.44 76 PHE A CA 1
ATOM 556 C C . PHE A 1 76 ? -7.814 -2.948 5.135 1.00 87.44 76 PHE A C 1
ATOM 558 O O . PHE A 1 76 ? -8.869 -3.073 5.759 1.00 87.44 76 PHE A O 1
ATOM 565 N N . TRP A 1 77 ? -6.684 -2.581 5.738 1.00 90.62 77 TRP A N 1
ATOM 566 C CA . TRP A 1 77 ? -6.586 -2.345 7.174 1.00 90.62 77 TRP A CA 1
ATOM 567 C C . TRP A 1 77 ? -7.488 -1.190 7.624 1.00 90.62 77 TRP A C 1
ATOM 569 O O . TRP A 1 77 ? -8.220 -1.343 8.603 1.00 90.62 77 TRP A O 1
ATOM 579 N N . ILE A 1 78 ? -7.522 -0.074 6.886 1.00 91.31 78 ILE A N 1
ATOM 580 C CA . ILE A 1 78 ? -8.411 1.061 7.173 1.00 91.31 78 ILE A CA 1
ATOM 581 C C . ILE A 1 78 ? -9.875 0.624 7.166 1.00 91.31 78 ILE A C 1
ATOM 583 O O . ILE A 1 78 ? -10.642 1.063 8.022 1.00 91.31 78 ILE A O 1
ATOM 587 N N .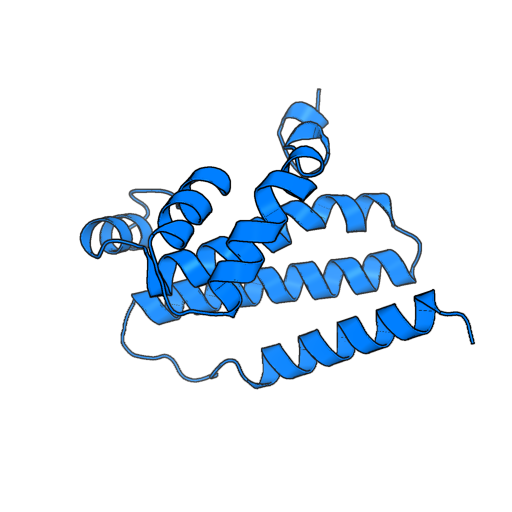 VAL A 1 79 ? -10.288 -0.229 6.229 1.00 88.00 79 VAL A N 1
ATOM 588 C CA . VAL A 1 79 ? -11.691 -0.653 6.130 1.00 88.00 79 VAL A CA 1
ATOM 589 C C . VAL A 1 79 ? -12.048 -1.641 7.236 1.00 88.00 79 VAL A C 1
ATOM 591 O O . VAL A 1 79 ? -13.060 -1.452 7.906 1.00 88.00 79 VAL A O 1
ATOM 594 N N . TYR A 1 80 ? -11.218 -2.661 7.450 1.00 86.19 80 TYR A N 1
ATOM 595 C CA . TYR A 1 80 ? -11.633 -3.856 8.186 1.00 86.19 80 TYR A CA 1
ATOM 596 C C . TYR A 1 80 ? -11.038 -3.996 9.588 1.00 86.19 80 TYR A C 1
ATOM 598 O O . TYR A 1 80 ? -11.593 -4.721 10.406 1.00 86.19 80 TYR A O 1
ATOM 606 N N . ALA A 1 81 ? -9.925 -3.323 9.885 1.00 89.06 81 ALA A N 1
ATOM 607 C CA . ALA A 1 81 ? -9.166 -3.578 11.111 1.00 89.06 81 ALA A CA 1
ATOM 608 C C . ALA A 1 81 ? -8.767 -2.316 11.898 1.00 89.06 81 ALA A C 1
ATOM 610 O O . ALA A 1 81 ? -8.345 -2.428 13.048 1.00 89.06 81 ALA A O 1
ATOM 611 N N . CYS A 1 82 ? -8.892 -1.118 11.318 1.00 91.31 82 CYS A N 1
ATOM 612 C CA . CYS A 1 82 ? -8.506 0.135 11.963 1.00 91.31 82 CYS A CA 1
ATOM 613 C C . CYS A 1 82 ? -9.534 0.576 13.030 1.00 91.31 82 CYS A C 1
ATOM 615 O O . CYS A 1 82 ? -10.694 0.853 12.692 1.00 91.31 82 CYS A O 1
ATOM 617 N N . PRO A 1 83 ? -9.144 0.712 14.310 1.00 91.00 83 PRO A N 1
ATOM 618 C CA . PRO A 1 83 ? -10.037 1.213 15.353 1.00 91.00 83 PRO A CA 1
ATOM 619 C C . PRO A 1 83 ? -10.463 2.673 15.097 1.00 91.00 83 PRO A C 1
ATOM 621 O O . PRO A 1 83 ? -9.624 3.480 14.694 1.00 91.00 83 PRO A O 1
ATOM 624 N N . PRO A 1 84 ? -11.724 3.069 15.371 1.00 89.75 84 PRO A N 1
ATOM 625 C CA . PRO A 1 84 ? -12.185 4.449 15.166 1.00 89.75 84 PRO A CA 1
ATOM 626 C C . PRO A 1 84 ? -11.336 5.549 15.842 1.00 89.75 84 PRO A C 1
ATOM 628 O O . PRO A 1 84 ? -11.089 6.568 15.190 1.00 89.75 84 PRO A O 1
ATOM 631 N N . PRO A 1 85 ? -10.824 5.375 17.083 1.00 91.75 85 PRO A N 1
ATOM 632 C CA . PRO A 1 85 ? -9.956 6.381 17.702 1.00 91.75 85 PRO A CA 1
ATOM 633 C C . PRO A 1 85 ? -8.643 6.577 16.937 1.00 91.75 85 PRO A C 1
ATOM 635 O O . PRO A 1 85 ? -8.226 7.706 16.699 1.00 91.75 85 PRO A O 1
ATOM 638 N N . LEU A 1 86 ? -8.027 5.478 16.486 1.00 92.12 86 LEU A N 1
ATOM 639 C CA . LEU A 1 86 ? -6.782 5.531 15.723 1.00 92.12 86 LEU A CA 1
ATOM 640 C C . LEU A 1 86 ? -6.996 6.166 14.345 1.00 92.12 86 LEU A C 1
ATOM 642 O O . LEU A 1 86 ? -6.172 6.962 13.910 1.00 92.12 86 LEU A O 1
ATOM 646 N N . LEU A 1 87 ? -8.120 5.870 13.683 1.00 90.75 87 LEU A N 1
ATOM 647 C CA . LEU A 1 87 ? -8.479 6.520 12.423 1.00 90.75 87 LEU A CA 1
ATOM 648 C C . LEU A 1 87 ? -8.560 8.043 12.582 1.00 90.75 87 LEU A C 1
ATOM 650 O O . LEU A 1 87 ? -8.053 8.767 11.734 1.00 90.75 87 LEU A O 1
ATOM 654 N N . THR A 1 88 ? -9.173 8.522 13.666 1.00 90.44 88 THR A N 1
ATOM 655 C CA . THR 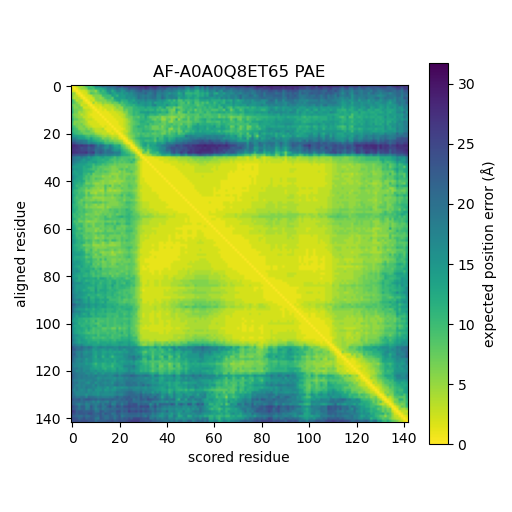A 1 88 ? -9.310 9.963 13.927 1.00 90.44 88 THR A CA 1
ATOM 656 C C . THR A 1 88 ? -7.941 10.627 14.075 1.00 90.44 88 THR A C 1
ATOM 658 O O . THR A 1 88 ? -7.688 11.633 13.419 1.00 90.44 88 THR A O 1
ATOM 661 N N . MET A 1 89 ? -7.029 10.015 14.839 1.00 91.50 89 MET A N 1
ATOM 662 C CA . MET A 1 89 ? -5.650 10.504 14.996 1.00 91.50 89 MET A CA 1
ATOM 663 C C . MET A 1 89 ? -4.880 10.514 13.669 1.00 91.50 89 MET A C 1
ATOM 665 O O . MET A 1 89 ? -4.180 11.477 13.373 1.00 91.50 89 MET A O 1
ATOM 669 N N . ILE A 1 90 ? -5.031 9.471 12.842 1.00 91.38 90 ILE A N 1
ATOM 670 C CA . ILE A 1 90 ? -4.396 9.412 11.515 1.00 91.38 90 ILE A CA 1
ATOM 671 C C . ILE A 1 90 ? -4.916 10.532 10.616 1.00 91.38 90 ILE A C 1
ATOM 673 O O . ILE A 1 90 ? -4.147 11.216 9.950 1.00 91.38 90 ILE A O 1
ATOM 677 N N . MET A 1 91 ? -6.227 10.756 10.613 1.00 86.94 91 MET A N 1
ATOM 678 C CA . MET A 1 91 ? -6.841 11.798 9.794 1.00 86.94 91 MET A CA 1
ATOM 679 C C . MET A 1 91 ? -6.506 13.218 10.255 1.00 86.94 91 MET A C 1
ATOM 681 O O . MET A 1 91 ? -6.521 14.128 9.430 1.00 86.94 91 MET A O 1
ATOM 685 N N . ALA A 1 92 ? -6.197 13.397 11.539 1.00 88.88 92 ALA A N 1
ATOM 686 C CA . ALA A 1 92 ? -5.691 14.645 12.100 1.00 88.88 92 ALA A CA 1
ATOM 687 C C . ALA A 1 92 ? -4.179 14.849 11.865 1.00 88.88 92 ALA A C 1
ATOM 689 O O . ALA A 1 92 ? -3.659 15.919 12.167 1.00 88.88 92 ALA A O 1
ATOM 690 N N . GLY A 1 93 ? -3.465 13.849 11.331 1.00 87.75 93 GLY A N 1
ATOM 691 C CA . GLY A 1 93 ? -2.008 13.893 11.158 1.00 87.75 93 GLY A CA 1
ATOM 692 C C . GLY A 1 93 ? -1.218 13.697 12.458 1.00 87.75 93 GLY A C 1
ATOM 693 O O . GLY A 1 93 ? -0.020 13.948 12.497 1.00 87.75 93 GLY A O 1
ATOM 694 N N . GLU A 1 94 ? -1.868 13.241 13.529 1.00 91.94 94 GLU A N 1
ATOM 695 C CA . GLU A 1 94 ? -1.258 13.025 14.850 1.00 91.94 94 GLU A CA 1
ATOM 696 C C . GLU A 1 94 ? -0.575 11.652 14.968 1.00 91.94 94 GLU A C 1
ATOM 698 O O . GLU A 1 94 ? 0.224 11.402 15.878 1.00 91.94 94 GLU A O 1
ATOM 703 N N . ARG A 1 95 ? -0.916 10.723 14.068 1.00 91.00 95 ARG A N 1
ATOM 704 C CA . ARG A 1 95 ? -0.379 9.360 14.013 1.00 91.00 95 ARG A CA 1
ATOM 705 C C . ARG A 1 95 ? -0.205 8.899 12.574 1.00 91.00 95 ARG A C 1
ATOM 707 O O . ARG A 1 95 ? -1.100 9.073 11.757 1.00 91.00 95 ARG A O 1
ATOM 714 N N . ASP A 1 96 ? 0.886 8.191 12.316 1.00 90.94 96 ASP A N 1
ATOM 715 C CA . ASP A 1 96 ? 1.056 7.455 11.067 1.00 90.94 96 ASP A CA 1
ATOM 716 C C . ASP 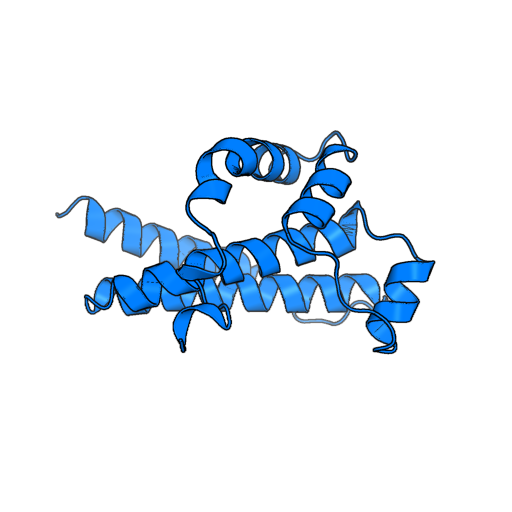A 1 96 ? 0.264 6.145 11.065 1.00 90.94 96 ASP A C 1
ATOM 718 O O . ASP A 1 96 ? -0.110 5.587 12.107 1.00 90.94 96 ASP A O 1
ATOM 722 N N . THR A 1 97 ? 0.050 5.608 9.866 1.00 90.69 97 THR A N 1
ATOM 723 C CA . THR A 1 97 ? -0.436 4.239 9.697 1.00 90.69 97 THR A CA 1
ATOM 724 C C . THR A 1 97 ? 0.573 3.234 10.266 1.00 90.69 97 THR A C 1
ATOM 726 O O . THR A 1 97 ? 1.782 3.472 10.207 1.00 90.69 97 THR A O 1
ATOM 729 N N . PRO A 1 98 ? 0.128 2.078 10.794 1.00 90.50 98 PRO A N 1
ATOM 730 C CA . PRO A 1 98 ? 1.049 1.052 11.268 1.00 90.50 98 PRO A CA 1
ATOM 731 C C . PRO A 1 98 ? 1.959 0.532 10.149 1.00 90.50 98 PRO A C 1
ATOM 733 O O . PRO A 1 98 ? 1.639 0.617 8.968 1.00 90.50 98 PRO A O 1
ATOM 736 N N . THR A 1 99 ? 3.071 -0.095 10.529 1.00 87.50 99 THR A N 1
ATOM 737 C CA . THR A 1 99 ? 3.945 -0.782 9.569 1.00 87.50 99 THR A CA 1
ATOM 738 C C . THR A 1 99 ? 3.226 -1.953 8.893 1.00 87.50 99 THR A C 1
ATOM 740 O O . THR A 1 99 ? 2.314 -2.546 9.479 1.00 87.50 99 THR A O 1
ATOM 743 N N . LEU A 1 100 ? 3.679 -2.350 7.696 1.00 83.88 100 LEU A N 1
ATOM 744 C CA . LEU A 1 100 ? 3.117 -3.484 6.947 1.00 83.88 100 LEU A CA 1
ATOM 745 C C . LEU A 1 100 ? 2.905 -4.747 7.808 1.00 83.88 100 LEU A C 1
ATOM 747 O O . LEU A 1 100 ? 1.780 -5.253 7.827 1.00 83.88 100 LEU A O 1
ATOM 751 N N . PRO A 1 101 ? 3.890 -5.230 8.600 1.00 82.44 101 PRO A N 1
ATOM 752 C CA . PRO A 1 101 ? 3.681 -6.410 9.441 1.00 82.44 101 PRO A CA 1
ATOM 753 C C . PRO A 1 101 ? 2.562 -6.231 10.476 1.00 82.44 101 PRO A C 1
ATOM 755 O O . PRO A 1 101 ? 1.786 -7.157 10.708 1.00 82.44 101 PRO A O 1
ATOM 758 N N . LYS A 1 102 ? 2.442 -5.037 11.076 1.00 86.75 102 LYS A N 1
ATOM 759 C CA . LYS A 1 102 ? 1.399 -4.735 12.067 1.00 86.75 102 LYS A CA 1
ATOM 760 C C . LYS A 1 102 ? 0.017 -4.670 11.420 1.00 86.75 102 LYS A C 1
ATOM 762 O O . LYS A 1 102 ? -0.917 -5.263 11.953 1.00 86.75 102 LYS A O 1
ATOM 767 N N . MET A 1 103 ? -0.108 -4.009 10.265 1.00 88.50 103 MET A N 1
ATOM 768 C CA . MET A 1 103 ? -1.372 -3.949 9.516 1.00 88.50 103 MET A CA 1
ATOM 769 C C . MET A 1 103 ? -1.881 -5.351 9.175 1.00 88.50 103 MET A C 1
ATOM 771 O O . MET A 1 103 ? -3.053 -5.662 9.378 1.00 88.50 103 MET A O 1
ATOM 775 N N . LEU A 1 104 ? -0.984 -6.232 8.737 1.00 80.19 104 LEU A N 1
ATOM 776 C CA . LEU A 1 104 ? -1.337 -7.595 8.354 1.00 80.19 104 LEU A CA 1
ATOM 777 C C . LEU A 1 104 ? -1.644 -8.492 9.549 1.00 80.19 104 LEU A C 1
ATOM 779 O O . LEU A 1 104 ? -2.560 -9.307 9.482 1.00 80.19 104 LEU A O 1
ATOM 783 N N . GLN A 1 105 ? -0.931 -8.324 10.664 1.00 83.19 105 GLN A N 1
ATOM 784 C CA . GLN A 1 105 ? -1.274 -9.007 11.909 1.00 83.19 105 GLN A CA 1
ATOM 785 C C . GLN A 1 105 ? -2.682 -8.624 12.385 1.00 83.19 105 GLN A C 1
ATOM 787 O O . GLN A 1 105 ? -3.413 -9.481 12.879 1.00 83.19 105 GLN A O 1
ATOM 792 N N . SER A 1 106 ? -3.076 -7.358 12.234 1.00 86.50 106 SER A N 1
ATOM 793 C CA . SER A 1 106 ? -4.441 -6.914 12.521 1.00 86.50 106 SER A CA 1
ATOM 794 C C . SER A 1 106 ? -5.454 -7.512 11.544 1.00 86.50 106 SER A C 1
ATOM 796 O O . SER A 1 106 ? -6.494 -7.994 11.981 1.00 86.50 106 SER A O 1
ATOM 798 N N . LEU A 1 107 ? -5.141 -7.536 10.247 1.00 83.19 107 LEU A N 1
ATOM 799 C CA . LEU A 1 107 ? -6.011 -8.101 9.212 1.00 83.19 107 LEU A CA 1
ATOM 800 C C . LEU A 1 107 ? -6.244 -9.608 9.376 1.00 83.19 107 LEU A C 1
ATOM 802 O O . LEU A 1 107 ? -7.361 -10.059 9.177 1.00 83.19 107 LEU A O 1
ATOM 806 N N . ARG A 1 108 ? -5.249 -10.370 9.844 1.00 80.06 108 ARG A N 1
ATOM 807 C CA . ARG A 1 108 ? -5.385 -11.803 10.178 1.00 80.06 108 ARG A CA 1
ATOM 808 C C . ARG A 1 108 ? -6.448 -12.118 11.227 1.00 80.06 108 ARG A C 1
ATOM 810 O O . ARG A 1 108 ? -6.879 -13.259 11.335 1.00 80.06 108 ARG A O 1
ATOM 817 N N . LYS A 1 109 ? -6.810 -11.136 12.053 1.00 82.25 109 LYS A N 1
ATOM 818 C CA . LYS A 1 109 ? -7.855 -11.289 13.073 1.00 82.25 109 LYS A CA 1
ATOM 819 C C . LYS A 1 109 ? -9.254 -11.076 12.496 1.00 82.25 109 LYS A C 1
ATOM 821 O O . LYS A 1 109 ? -10.229 -11.362 13.182 1.00 82.25 109 LYS A O 1
ATOM 826 N N . VAL A 1 110 ? -9.349 -10.552 11.275 1.00 80.06 110 VAL A N 1
ATOM 827 C CA . VAL A 1 110 ? -10.601 -10.386 10.543 1.00 80.06 110 VAL A CA 1
ATOM 828 C C . VAL A 1 110 ? -10.850 -11.669 9.759 1.00 80.06 110 VAL A C 1
ATOM 830 O O . VAL A 1 110 ? -10.040 -12.038 8.919 1.00 80.06 110 VAL A O 1
ATOM 833 N N . THR A 1 111 ? -11.952 -12.357 10.043 1.00 68.56 111 THR A N 1
ATOM 834 C CA . THR A 1 111 ? -12.327 -13.603 9.363 1.00 68.56 111 THR A CA 1
ATOM 835 C C . THR A 1 111 ? -13.417 -13.356 8.319 1.00 68.56 111 THR A C 1
ATOM 837 O O . THR A 1 111 ? -14.190 -12.404 8.425 1.00 68.56 111 THR A O 1
ATOM 840 N N . GLY A 1 112 ? -13.496 -14.226 7.306 1.00 67.62 112 GLY A N 1
ATOM 841 C CA . GLY A 1 112 ? -14.595 -14.226 6.332 1.00 67.62 112 GLY A CA 1
ATOM 842 C C . GLY A 1 112 ? -14.425 -13.260 5.155 1.00 67.62 112 GLY A C 1
ATOM 843 O O . GLY A 1 112 ? -15.408 -12.939 4.491 1.00 67.62 112 GLY A O 1
ATOM 844 N N . LEU A 1 113 ? -13.199 -12.801 4.883 1.00 67.62 113 LEU A N 1
ATOM 845 C CA . LEU A 1 113 ? -12.882 -11.941 3.743 1.00 67.62 113 LEU A CA 1
ATOM 846 C C . LEU A 1 113 ? -11.798 -12.600 2.887 1.00 67.62 113 LEU A C 1
ATOM 848 O O . LEU A 1 113 ? -10.609 -12.398 3.116 1.00 67.62 113 LEU A O 1
ATOM 852 N N . GLU A 1 114 ? -12.217 -13.314 1.841 1.00 67.44 114 GLU A N 1
ATOM 853 C CA . GLU A 1 114 ? -11.340 -14.119 0.976 1.00 67.44 114 GLU A CA 1
ATOM 854 C C . GLU A 1 114 ? -10.101 -13.354 0.455 1.00 67.44 114 GLU A C 1
ATOM 856 O O . GLU A 1 114 ? -9.003 -13.902 0.365 1.00 67.44 114 GLU A O 1
ATOM 861 N N . GLY A 1 115 ? -10.246 -12.061 0.137 1.00 64.56 115 GLY A N 1
ATOM 862 C CA . GLY A 1 115 ? -9.128 -11.220 -0.311 1.00 64.56 115 GLY A CA 1
ATOM 863 C C . GLY A 1 115 ? -8.119 -10.872 0.791 1.00 64.56 115 GLY A C 1
ATOM 864 O O . GLY A 1 115 ? -6.929 -10.720 0.513 1.00 64.56 115 GLY A O 1
ATOM 865 N N . VAL A 1 116 ? -8.575 -10.772 2.040 1.00 65.88 116 VAL A N 1
ATOM 866 C CA . VAL A 1 116 ? -7.731 -10.512 3.215 1.00 65.88 116 VAL A CA 1
ATOM 867 C C . VAL A 1 116 ? -6.970 -11.775 3.613 1.00 65.88 116 VAL A C 1
ATOM 869 O O . VAL A 1 116 ? -5.782 -11.688 3.925 1.00 65.88 116 VAL A O 1
ATOM 872 N N . ASP A 1 117 ? -7.612 -12.939 3.512 1.00 68.44 117 ASP A N 1
ATOM 873 C CA . ASP A 1 117 ? -7.003 -14.237 3.811 1.00 68.44 117 ASP A CA 1
ATOM 874 C C . ASP A 1 117 ? -5.807 -14.512 2.884 1.00 68.44 117 ASP A C 1
ATOM 876 O O . ASP A 1 117 ? -4.701 -14.780 3.358 1.00 68.44 117 ASP A O 1
ATOM 880 N N . ARG A 1 118 ? -5.956 -14.294 1.567 1.00 71.12 118 ARG A N 1
ATOM 881 C CA . ARG A 1 118 ? -4.842 -14.450 0.607 1.00 71.12 118 ARG A CA 1
ATOM 882 C C . ARG A 1 118 ? -3.678 -13.495 0.879 1.00 71.12 118 ARG A C 1
ATOM 884 O O . ARG A 1 118 ? -2.517 -13.897 0.806 1.00 71.12 118 ARG A O 1
ATOM 891 N N . LEU A 1 119 ? -3.967 -12.232 1.205 1.00 66.62 119 LEU A N 1
ATOM 892 C CA . LEU A 1 119 ? -2.942 -11.243 1.573 1.00 66.62 119 LEU A CA 1
ATOM 893 C C . LEU A 1 119 ? -2.189 -11.661 2.846 1.00 66.62 119 LEU A C 1
ATOM 895 O O . LEU A 1 119 ? -0.963 -11.546 2.921 1.00 66.62 119 LEU A O 1
ATOM 899 N N . ALA A 1 120 ? -2.917 -12.176 3.835 1.00 65.44 120 ALA A N 1
ATOM 900 C CA . ALA A 1 120 ? -2.371 -12.663 5.094 1.00 65.44 120 ALA A CA 1
ATOM 901 C C . ALA A 1 120 ? -1.544 -13.957 4.956 1.00 65.44 120 ALA A C 1
ATOM 903 O O . ALA A 1 120 ? -0.668 -14.212 5.796 1.00 65.44 120 ALA A O 1
ATOM 904 N N . GLU A 1 121 ? -1.810 -14.768 3.932 1.00 70.62 121 GLU A N 1
ATOM 905 C CA . GLU A 1 121 ? -1.086 -16.001 3.597 1.00 70.62 121 GLU A CA 1
ATOM 906 C C . GLU A 1 121 ? 0.176 -15.758 2.764 1.00 70.62 121 GLU A C 1
ATOM 908 O O . GLU A 1 121 ? 1.199 -16.404 2.994 1.00 70.62 121 GLU A O 1
ATOM 913 N N . MET A 1 122 ? 0.133 -14.814 1.820 1.00 66.88 122 MET A N 1
ATOM 914 C CA . MET A 1 122 ? 1.260 -14.505 0.934 1.00 66.88 122 MET A CA 1
ATOM 915 C C . MET A 1 122 ? 2.461 -13.936 1.708 1.00 66.88 122 MET A C 1
ATOM 917 O O . MET A 1 122 ? 3.618 -14.184 1.369 1.00 66.88 122 MET A O 1
ATOM 921 N N . LEU A 1 123 ? 2.212 -13.185 2.782 1.00 64.06 123 LEU A N 1
ATOM 922 C CA . LEU A 1 123 ? 3.247 -12.340 3.370 1.00 64.06 123 LEU A CA 1
ATOM 923 C C . LEU A 1 123 ? 4.343 -13.027 4.197 1.00 64.06 123 LEU A C 1
ATOM 925 O O . LEU A 1 123 ? 5.493 -12.611 4.084 1.00 64.06 123 LEU A O 1
ATOM 929 N N . PRO A 1 124 ? 4.066 -14.053 5.023 1.00 61.88 124 PRO A N 1
ATOM 930 C CA . PRO A 1 124 ? 5.130 -14.788 5.707 1.00 61.88 124 PRO A CA 1
ATOM 931 C C . PRO A 1 124 ? 6.095 -15.470 4.731 1.00 61.88 124 PRO A C 1
ATOM 933 O O . PRO A 1 124 ? 7.244 -15.720 5.086 1.00 61.88 124 PRO A O 1
ATOM 936 N N . ARG A 1 125 ? 5.624 -15.784 3.515 1.00 64.75 125 ARG A N 1
ATOM 937 C CA . ARG A 1 125 ? 6.428 -16.416 2.464 1.00 64.75 125 ARG A CA 1
ATOM 938 C C . ARG A 1 125 ? 7.263 -15.397 1.698 1.00 64.75 125 ARG A C 1
ATOM 940 O O . ARG A 1 125 ? 8.474 -15.568 1.587 1.00 64.75 125 ARG A O 1
ATOM 947 N N . GLU A 1 126 ? 6.624 -14.328 1.232 1.00 65.56 126 GLU A N 1
ATOM 948 C CA . GLU A 1 126 ? 7.235 -13.399 0.273 1.00 65.56 126 GLU A CA 1
ATOM 949 C C . GLU A 1 126 ? 7.779 -12.114 0.918 1.00 65.56 126 GLU A C 1
ATOM 951 O O . GLU A 1 126 ? 8.673 -11.469 0.379 1.00 65.56 126 GLU A O 1
ATOM 956 N N . GLY A 1 127 ? 7.306 -11.746 2.114 1.00 60.19 127 GLY A N 1
ATOM 957 C CA . GLY A 1 127 ? 7.640 -10.476 2.770 1.00 60.19 127 GLY A CA 1
ATOM 958 C C . GLY A 1 127 ? 9.117 -10.320 3.141 1.00 60.19 127 GLY A C 1
ATOM 959 O O . GLY A 1 127 ? 9.597 -9.195 3.255 1.00 60.19 127 GLY A O 1
ATOM 960 N N . ARG A 1 128 ? 9.859 -11.429 3.270 1.00 63.66 128 ARG A N 1
ATOM 961 C CA . ARG A 1 128 ? 11.316 -11.412 3.494 1.00 63.66 128 ARG A CA 1
ATOM 962 C C . ARG A 1 128 ? 12.107 -10.849 2.311 1.00 63.66 128 ARG A C 1
ATOM 964 O O . ARG A 1 128 ? 13.223 -10.399 2.508 1.00 63.66 128 ARG A O 1
ATOM 971 N N . TYR A 1 129 ? 11.536 -10.885 1.107 1.00 63.16 129 TYR A N 1
ATOM 972 C CA . TYR A 1 129 ? 12.157 -10.358 -0.110 1.00 63.16 129 TYR A CA 1
ATOM 973 C C . TYR A 1 129 ? 11.832 -8.883 -0.345 1.00 63.16 129 TYR A C 1
ATOM 975 O O . TYR A 1 129 ? 12.332 -8.287 -1.289 1.00 63.16 129 TYR A O 1
ATOM 983 N N . LEU A 1 130 ? 10.996 -8.297 0.511 1.00 62.22 130 LEU A N 1
ATOM 984 C CA . LEU A 1 130 ? 10.500 -6.931 0.409 1.00 62.22 130 LEU A CA 1
ATOM 985 C C . LEU A 1 130 ? 11.009 -6.103 1.584 1.00 62.22 130 LEU A C 1
ATOM 987 O O . LEU A 1 130 ? 10.253 -5.359 2.212 1.00 62.22 130 LEU A O 1
ATOM 991 N N . ASP A 1 131 ? 12.278 -6.279 1.947 1.00 60.94 131 ASP A N 1
ATOM 992 C CA . ASP A 1 131 ? 12.902 -5.502 3.010 1.00 60.94 131 ASP A CA 1
ATOM 993 C C . ASP A 1 131 ? 13.144 -4.042 2.580 1.00 60.94 131 ASP A C 1
ATOM 995 O O . ASP A 1 131 ? 12.994 -3.654 1.417 1.00 60.94 131 ASP A O 1
ATOM 999 N N . SER A 1 132 ? 13.425 -3.186 3.562 1.00 55.56 132 SER A N 1
ATOM 1000 C CA . SER A 1 132 ? 13.641 -1.755 3.344 1.00 55.56 132 SER A CA 1
ATOM 1001 C C . SER A 1 132 ? 14.952 -1.460 2.615 1.00 55.56 132 SER A C 1
ATOM 1003 O O . SER A 1 132 ? 15.093 -0.373 2.069 1.00 55.56 132 SER A O 1
ATOM 1005 N N . TYR A 1 133 ? 15.899 -2.399 2.569 1.00 46.44 133 TYR A N 1
ATOM 1006 C CA . TYR A 1 133 ? 17.176 -2.225 1.886 1.00 46.44 133 TYR A CA 1
ATOM 1007 C C . TYR A 1 133 ? 17.003 -2.226 0.362 1.00 46.44 133 TYR A C 1
ATOM 1009 O O . TYR A 1 133 ? 17.669 -1.471 -0.333 1.00 46.44 133 TYR A O 1
ATOM 1017 N N . THR A 1 134 ? 16.075 -3.012 -0.186 1.00 54.47 134 THR A N 1
ATOM 1018 C CA . THR A 1 134 ? 15.864 -3.077 -1.647 1.00 54.47 134 THR A CA 1
ATOM 1019 C C . THR A 1 134 ? 14.716 -2.186 -2.158 1.00 54.47 134 THR A C 1
ATOM 1021 O O . THR A 1 134 ? 14.643 -1.917 -3.355 1.00 54.47 134 THR A O 1
ATOM 1024 N N . HIS A 1 135 ? 13.852 -1.662 -1.280 1.00 59.16 135 HIS A N 1
ATOM 1025 C CA . HIS A 1 135 ? 12.570 -1.059 -1.686 1.00 59.16 135 HIS A CA 1
ATOM 1026 C C . HIS A 1 135 ? 12.278 0.331 -1.089 1.00 59.16 135 HIS A C 1
ATOM 1028 O O . HIS A 1 135 ? 11.160 0.588 -0.644 1.00 59.16 135 HIS A O 1
ATOM 1034 N N . GLY A 1 136 ? 13.260 1.234 -1.055 1.00 53.44 136 GLY A N 1
ATOM 1035 C CA . GLY A 1 136 ? 13.022 2.644 -0.704 1.00 53.44 136 GLY A CA 1
ATOM 1036 C C . GLY A 1 136 ? 13.407 3.066 0.715 1.00 53.44 136 GLY A C 1
ATOM 1037 O O . GLY A 1 136 ? 13.014 4.147 1.144 1.00 53.44 136 GLY A O 1
ATOM 1038 N N . GLY A 1 137 ? 14.121 2.243 1.487 1.00 58.00 137 GLY A N 1
ATOM 1039 C CA . GLY A 1 137 ? 14.597 2.627 2.820 1.00 58.00 137 GLY A CA 1
ATOM 1040 C C . GLY A 1 137 ? 15.859 3.491 2.777 1.00 58.00 137 GLY A C 1
ATOM 1041 O O . GLY A 1 137 ? 16.648 3.401 1.842 1.00 58.00 137 GLY A O 1
ATOM 1042 N N . MET A 1 138 ? 16.095 4.273 3.839 1.00 53.47 138 MET A N 1
ATOM 1043 C CA . MET A 1 138 ? 17.321 5.079 4.035 1.00 53.47 138 MET A CA 1
ATOM 1044 C C . MET A 1 138 ? 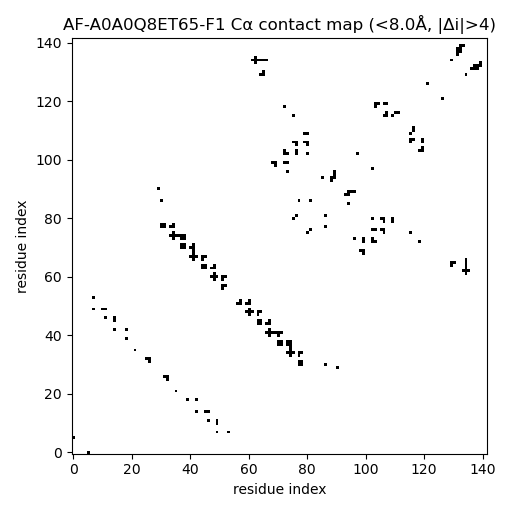18.616 4.272 3.847 1.00 53.47 138 MET A C 1
ATOM 1046 O O . MET A 1 138 ? 19.621 4.813 3.406 1.00 53.47 138 MET A O 1
ATOM 1050 N N . SER A 1 139 ? 18.569 2.962 4.099 1.00 54.06 139 SER A N 1
ATOM 1051 C CA . SER A 1 139 ? 19.643 2.002 3.832 1.00 54.06 139 SER A CA 1
ATOM 1052 C C . SER A 1 139 ? 20.134 1.978 2.376 1.00 54.06 139 SER A C 1
ATOM 1054 O O . SER A 1 139 ? 21.235 1.501 2.123 1.00 54.06 139 SER A O 1
ATOM 1056 N N . GLN A 1 140 ? 19.337 2.458 1.417 1.00 52.53 140 GLN A N 1
ATOM 1057 C CA . GLN A 1 140 ? 19.730 2.567 0.009 1.00 52.53 140 GLN A CA 1
ATOM 1058 C C . GLN A 1 140 ? 20.695 3.719 -0.272 1.00 52.53 140 GLN A C 1
ATOM 1060 O O . GLN A 1 140 ? 21.330 3.723 -1.324 1.00 52.53 140 GLN A O 1
ATOM 1065 N N . LEU A 1 141 ? 20.786 4.699 0.629 1.00 53.53 141 LEU A N 1
ATOM 1066 C CA . LEU A 1 141 ? 21.597 5.902 0.437 1.00 53.53 141 LEU A CA 1
ATOM 1067 C C . LEU A 1 141 ? 23.003 5.797 1.053 1.00 53.53 141 LEU A C 1
ATOM 1069 O O . LEU A 1 141 ? 23.826 6.668 0.777 1.00 53.53 141 LEU A O 1
ATOM 1073 N N . GLY A 1 142 ? 23.290 4.720 1.798 1.00 49.91 142 GLY A N 1
ATOM 1074 C CA . GLY A 1 142 ? 24.526 4.562 2.575 1.00 49.91 142 GLY A CA 1
ATOM 1075 C C . GLY A 1 142 ? 24.386 5.088 3.994 1.00 49.91 142 GLY A C 1
ATOM 1076 O O . GLY A 1 142 ? 24.086 6.290 4.153 1.00 49.91 142 GLY A O 1
#

Sequence (142 aa):
MDPSALRGKQSTEQAIAIHARVPRQEPALSRHRLARSALALALEHHTSITTLSAVGNYSSAAALLRPLMEAGACAFWIVYACPPPLLTMIMAGERDTPTLPKMLQSLRKVTGLEGVDRLAEMLPREGRYLDSYTHGGMSQLG

pLDDT: mean 77.24, std 13.79, range [46.44, 93.62]

Foldseek 3Di:
DDPVVVVLVVLLVVLVVVVVVLDPDDDPDLLLVQLSVLQVQLSVLSNVLSVCVVVVVNLVSLLSPLSNLQSNLQSLLSVFQDDPVNSVCVSVVNDDDDDSVVSLVRLVVGPDDPVSVVSNVVCVPCVVVNDLCSHPHPVVVD

Mean predicted aligned error: 9.04 Å